Protein AF-A0A4U8UDR5-F1 (afdb_monomer_lite)

Organism: NCBI:txid37372

Radius of gyration: 30.05 Å; chains: 1; bounding box: 54×60×68 Å

Secondary structure (DSSP, 8-state):
---HHHHHHHHHHHHHHHHHHHHHTTSS-HHHHHHHHHHHHHHHHHTT-GGGGHHHHHHHHHHHHHHHHHHHHHHHHHHIIIIIHHHHHHHHHHT--TT--S--TT-S-S----SSPPPP-TT--

pLDDT: mean 82.48, std 10.48, range [52.59, 97.5]

Structure (mmCIF, N/CA/C/O backbone):
data_AF-A0A4U8UDR5-F1
#
_entry.id   AF-A0A4U8UDR5-F1
#
loop_
_atom_site.group_PDB
_atom_site.id
_atom_site.type_symbol
_atom_site.label_atom_id
_atom_site.label_alt_id
_atom_site.label_comp_id
_atom_site.label_asym_id
_atom_site.label_entity_id
_atom_site.label_seq_id
_atom_site.pdbx_PDB_ins_code
_atom_site.Cartn_x
_atom_site.Cartn_y
_atom_site.Cartn_z
_atom_site.occupancy
_atom_site.B_iso_or_equiv
_atom_site.auth_seq_id
_atom_site.auth_comp_id
_atom_site.auth_asym_id
_atom_site.auth_atom_id
_atom_site.pdbx_PDB_model_num
ATOM 1 N N . MET A 1 1 ? 8.041 13.971 -12.167 1.00 52.59 1 MET A N 1
ATOM 2 C CA . MET A 1 1 ? 9.285 13.650 -12.897 1.00 52.59 1 MET A CA 1
ATOM 3 C C . MET A 1 1 ? 9.688 12.244 -12.497 1.00 52.59 1 MET A C 1
ATOM 5 O O . MET A 1 1 ? 10.032 12.042 -11.346 1.00 52.59 1 MET A O 1
ATOM 9 N N . THR A 1 2 ? 9.529 11.261 -13.379 1.00 66.75 2 THR A N 1
ATOM 10 C CA . THR A 1 2 ? 9.955 9.879 -13.116 1.00 66.75 2 THR A CA 1
ATOM 11 C C . THR A 1 2 ? 11.479 9.814 -13.195 1.00 66.75 2 THR A C 1
ATOM 13 O O . THR A 1 2 ? 12.033 10.092 -14.263 1.00 66.75 2 THR A O 1
ATOM 16 N N . SER A 1 3 ? 12.161 9.509 -12.089 1.00 81.31 3 SER A N 1
ATOM 17 C CA . SER A 1 3 ? 13.618 9.367 -12.105 1.00 81.31 3 SER A CA 1
ATOM 18 C C . SER A 1 3 ? 14.001 8.092 -12.854 1.00 81.31 3 SER A C 1
ATOM 20 O O . SER A 1 3 ? 13.330 7.068 -12.745 1.00 81.31 3 SER A O 1
ATOM 22 N N . ILE A 1 4 ? 15.100 8.123 -13.612 1.00 79.44 4 ILE A N 1
ATOM 23 C CA . ILE A 1 4 ? 15.616 6.934 -14.317 1.00 79.44 4 ILE A CA 1
ATOM 24 C C . ILE A 1 4 ? 15.932 5.808 -13.318 1.00 79.44 4 ILE A C 1
ATOM 26 O O . ILE A 1 4 ? 15.760 4.631 -13.640 1.00 79.44 4 ILE A O 1
ATOM 30 N N . SER A 1 5 ? 16.349 6.162 -12.099 1.00 82.38 5 SER A N 1
ATOM 31 C CA . SER A 1 5 ? 16.596 5.205 -11.018 1.00 82.38 5 SER A CA 1
ATOM 32 C C . SER A 1 5 ? 15.326 4.458 -10.601 1.00 82.38 5 SER A C 1
ATOM 34 O O . SER A 1 5 ? 15.384 3.243 -10.434 1.00 82.38 5 SER A O 1
ATOM 36 N N . ASP A 1 6 ? 14.176 5.136 -10.530 1.00 85.81 6 ASP A N 1
ATOM 37 C CA . ASP A 1 6 ? 12.897 4.519 -10.142 1.00 85.81 6 ASP A CA 1
ATOM 38 C C . ASP A 1 6 ? 12.468 3.453 -11.158 1.00 85.81 6 ASP A C 1
ATOM 40 O O . ASP A 1 6 ? 12.031 2.364 -10.790 1.00 85.81 6 ASP A O 1
ATOM 44 N N . LEU A 1 7 ? 12.663 3.732 -12.452 1.00 86.12 7 LEU A N 1
ATOM 45 C CA . LEU A 1 7 ? 12.337 2.789 -13.524 1.00 86.12 7 LEU A CA 1
ATOM 46 C C . LEU A 1 7 ? 13.257 1.565 -13.503 1.00 86.12 7 LEU A C 1
ATOM 48 O O . LEU A 1 7 ? 12.808 0.456 -13.783 1.00 86.12 7 LEU A O 1
ATOM 52 N N . ARG A 1 8 ? 14.535 1.743 -13.152 1.00 85.25 8 ARG A N 1
ATOM 53 C CA . ARG A 1 8 ? 15.478 0.626 -12.997 1.00 85.25 8 ARG A CA 1
ATOM 54 C C . ARG A 1 8 ? 15.131 -0.251 -11.801 1.00 85.25 8 ARG A C 1
ATOM 56 O O . ARG A 1 8 ? 15.176 -1.468 -11.933 1.00 85.25 8 ARG A O 1
ATOM 63 N N . VAL A 1 9 ? 14.756 0.345 -10.668 1.00 87.06 9 VAL A N 1
ATOM 64 C CA . VAL A 1 9 ? 14.290 -0.403 -9.488 1.00 87.06 9 VAL A CA 1
ATOM 65 C C . VAL A 1 9 ? 13.018 -1.176 -9.822 1.00 87.06 9 VAL A C 1
ATOM 67 O O . VAL A 1 9 ? 12.937 -2.368 -9.544 1.00 87.06 9 VAL A O 1
ATOM 70 N N . PHE A 1 10 ? 12.060 -0.535 -10.492 1.00 88.25 10 PHE A N 1
ATOM 71 C CA . PHE A 1 10 ? 10.834 -1.180 -10.954 1.00 88.25 10 PHE A CA 1
ATOM 72 C C . PHE A 1 10 ? 11.115 -2.392 -11.853 1.00 88.25 10 PHE A C 1
ATOM 74 O O . PHE A 1 10 ? 10.610 -3.483 -11.594 1.00 88.25 10 PHE A O 1
ATOM 81 N N . LEU A 1 11 ? 11.957 -2.225 -12.878 1.00 88.19 11 LEU A N 1
ATOM 82 C CA . LEU A 1 11 ? 12.353 -3.318 -13.770 1.00 88.19 11 LEU A CA 1
ATOM 83 C C . LEU A 1 11 ? 13.119 -4.419 -13.026 1.00 88.19 11 LEU A C 1
ATOM 85 O O . LEU A 1 11 ? 12.893 -5.594 -13.296 1.00 88.19 11 LEU A O 1
ATOM 89 N N . GLY A 1 12 ? 13.970 -4.060 -12.061 1.00 88.19 12 GLY A N 1
ATOM 90 C CA . GLY A 1 12 ? 14.689 -5.014 -11.217 1.00 88.19 12 GLY A CA 1
ATOM 91 C C . GLY A 1 12 ? 13.757 -5.864 -10.350 1.00 88.19 12 GLY A C 1
ATOM 92 O O . GLY A 1 12 ? 13.951 -7.073 -10.256 1.00 88.19 12 GLY A O 1
ATOM 93 N N . ILE A 1 13 ? 12.707 -5.264 -9.779 1.00 90.00 13 ILE A N 1
ATOM 94 C CA . ILE A 1 13 ? 11.674 -5.992 -9.025 1.00 90.00 13 ILE A CA 1
ATOM 95 C C . ILE A 1 13 ? 10.951 -6.982 -9.943 1.00 90.00 13 ILE A C 1
ATOM 97 O O . ILE A 1 13 ? 10.814 -8.151 -9.591 1.00 90.00 13 ILE A O 1
ATOM 101 N N . TRP A 1 14 ? 10.536 -6.548 -11.136 1.00 87.94 14 TRP A N 1
ATOM 102 C CA . TRP A 1 14 ? 9.887 -7.427 -12.113 1.00 87.94 14 TRP A CA 1
ATOM 103 C C . TRP A 1 14 ? 10.801 -8.559 -12.591 1.00 87.94 14 TRP A C 1
ATOM 105 O O . TRP A 1 14 ? 10.364 -9.706 -12.647 1.00 87.94 14 TRP A O 1
ATOM 115 N N . ALA A 1 15 ? 12.074 -8.272 -12.868 1.00 89.31 15 ALA A N 1
ATOM 116 C CA . ALA A 1 15 ? 13.066 -9.287 -13.207 1.00 89.31 15 ALA A CA 1
ATOM 117 C C . ALA A 1 15 ? 13.243 -10.301 -12.065 1.00 89.31 15 ALA A C 1
ATOM 119 O O . ALA A 1 15 ? 13.254 -11.504 -12.314 1.00 89.31 15 ALA A O 1
ATOM 120 N N . GLY A 1 16 ? 13.306 -9.838 -10.813 1.00 89.69 16 GLY A N 1
ATOM 121 C CA . GLY A 1 16 ? 13.358 -10.705 -9.636 1.00 89.69 16 GLY A CA 1
ATOM 122 C C . GLY A 1 16 ? 12.125 -11.602 -9.514 1.00 89.69 16 GLY A C 1
ATOM 123 O O . GLY A 1 16 ? 12.267 -12.807 -9.330 1.00 89.69 16 GLY A O 1
ATOM 124 N N . ILE A 1 17 ? 10.922 -11.046 -9.693 1.00 88.62 17 ILE A N 1
ATOM 125 C CA . ILE A 1 17 ? 9.668 -11.813 -9.692 1.00 88.62 17 ILE A CA 1
ATOM 126 C C . ILE A 1 17 ? 9.715 -12.906 -10.766 1.00 88.62 17 ILE A C 1
ATOM 128 O O . ILE A 1 17 ? 9.502 -14.076 -10.452 1.00 88.62 17 ILE A O 1
ATOM 132 N N . PHE A 1 18 ? 10.052 -12.561 -12.013 1.00 87.06 18 PHE A N 1
ATOM 133 C CA . PHE A 1 18 ? 10.145 -13.546 -13.094 1.00 87.06 18 PHE A CA 1
ATOM 134 C C . PHE A 1 18 ? 11.238 -14.593 -12.852 1.00 87.06 18 PHE A C 1
ATOM 136 O O . PHE A 1 18 ? 11.024 -15.761 -13.168 1.00 87.06 18 PHE A O 1
ATOM 143 N N . ALA A 1 19 ? 12.366 -14.227 -12.240 1.00 86.25 19 ALA A N 1
ATOM 144 C CA . ALA A 1 19 ? 13.417 -15.171 -11.867 1.00 86.25 19 ALA A CA 1
ATOM 145 C C . ALA A 1 19 ? 12.948 -16.169 -10.791 1.00 86.25 19 ALA A C 1
ATOM 147 O O . ALA A 1 19 ? 13.199 -17.367 -10.916 1.00 86.25 19 ALA A O 1
ATOM 148 N N . VAL A 1 20 ? 12.215 -15.704 -9.773 1.00 85.69 20 VAL A N 1
ATOM 149 C CA . VAL A 1 20 ? 11.613 -16.571 -8.742 1.00 85.69 20 VAL A CA 1
ATOM 150 C C . VAL A 1 20 ? 10.572 -17.506 -9.358 1.00 85.69 20 VAL A C 1
ATOM 152 O O . VAL A 1 20 ? 10.565 -18.699 -9.057 1.00 85.69 20 VAL A O 1
ATOM 155 N N . PHE A 1 21 ? 9.728 -17.003 -10.263 1.00 82.31 21 PHE A N 1
ATOM 156 C CA . PHE A 1 21 ? 8.774 -17.833 -11.004 1.00 82.31 21 PHE A CA 1
ATOM 157 C C . PHE A 1 21 ? 9.460 -18.859 -11.902 1.00 82.31 21 PHE A C 1
ATOM 159 O O . PHE A 1 21 ? 8.962 -19.970 -12.029 1.00 82.31 21 PHE A O 1
ATOM 166 N N . LEU A 1 22 ? 10.602 -18.526 -12.496 1.00 79.81 22 LEU A N 1
ATOM 167 C CA . LEU A 1 22 ? 11.382 -19.450 -13.315 1.00 79.81 22 LEU A CA 1
ATOM 168 C C . LEU A 1 22 ? 12.039 -20.547 -12.466 1.00 79.81 22 LEU A C 1
ATOM 170 O O . LEU A 1 22 ? 12.069 -21.703 -12.878 1.00 79.81 22 LEU A O 1
ATOM 174 N N . PHE A 1 23 ? 12.505 -20.199 -11.265 1.00 77.81 23 PHE A N 1
ATOM 175 C CA . PHE A 1 23 ? 13.050 -21.152 -10.299 1.00 77.81 23 PHE A CA 1
ATOM 176 C C . PHE A 1 23 ? 11.967 -22.082 -9.729 1.00 77.81 23 PHE A C 1
ATOM 178 O O . PHE A 1 23 ? 12.152 -23.294 -9.680 1.00 77.81 23 PHE A O 1
ATOM 185 N N . SER A 1 24 ? 10.805 -21.534 -9.363 1.00 72.00 24 SER A N 1
ATOM 186 C CA . SER A 1 24 ? 9.642 -22.298 -8.882 1.00 72.00 24 SER A CA 1
ATOM 187 C C . SER A 1 24 ? 8.981 -23.125 -9.997 1.00 72.00 24 SER A C 1
ATOM 189 O O . SER A 1 24 ? 8.577 -24.267 -9.791 1.00 72.00 24 SER A O 1
ATOM 191 N N . GLY A 1 25 ? 8.948 -22.592 -11.220 1.00 63.62 25 GLY A N 1
ATOM 192 C CA . GLY A 1 25 ? 8.415 -23.238 -12.423 1.00 63.62 25 GLY A CA 1
ATOM 193 C C . GLY A 1 25 ? 9.221 -24.444 -12.907 1.00 63.62 25 GLY A C 1
ATOM 194 O O . GLY A 1 25 ? 8.773 -25.145 -13.808 1.00 63.62 25 GLY A O 1
ATOM 195 N N . ILE A 1 26 ? 10.369 -24.745 -12.290 1.00 59.19 26 ILE A N 1
ATOM 196 C CA . ILE A 1 26 ? 11.053 -26.030 -12.472 1.00 59.19 26 ILE A CA 1
ATOM 197 C C . ILE A 1 26 ? 10.210 -27.207 -11.920 1.00 59.19 26 ILE A C 1
ATOM 199 O O . ILE A 1 26 ? 10.457 -28.350 -12.292 1.00 59.19 26 ILE A O 1
ATOM 203 N N . LEU A 1 27 ? 9.208 -26.934 -11.064 1.00 59.66 27 LEU A N 1
ATOM 204 C CA . LEU A 1 27 ? 8.352 -27.931 -10.401 1.00 59.66 27 LEU A CA 1
ATOM 205 C C . LEU A 1 27 ? 6.937 -28.076 -11.007 1.00 59.66 27 LEU A C 1
ATOM 207 O O . LEU A 1 27 ? 6.269 -29.067 -10.721 1.00 59.66 27 LEU A O 1
ATOM 211 N N . LEU A 1 28 ? 6.453 -27.130 -11.827 1.00 56.69 28 LEU A N 1
ATOM 212 C CA . LEU A 1 28 ? 5.073 -27.112 -12.354 1.00 56.69 28 LEU A CA 1
ATOM 213 C C . LEU A 1 28 ? 5.031 -26.704 -13.843 1.00 56.69 28 LEU A C 1
ATOM 215 O O . LEU A 1 28 ? 5.309 -25.555 -14.163 1.00 56.69 28 LEU A O 1
ATOM 219 N N . HIS A 1 29 ? 4.642 -27.656 -14.707 1.00 65.88 29 HIS A N 1
ATOM 220 C CA . HIS A 1 29 ? 4.221 -27.585 -16.129 1.00 65.88 29 HIS A CA 1
ATOM 221 C C . HIS A 1 29 ? 4.893 -26.557 -17.083 1.00 65.88 29 HIS A C 1
ATOM 223 O O . HIS A 1 29 ? 4.830 -25.343 -16.891 1.00 65.88 29 HIS A O 1
ATOM 229 N N . ASP A 1 30 ? 5.391 -27.048 -18.230 1.00 70.19 30 ASP A N 1
ATOM 230 C CA . ASP A 1 30 ? 6.214 -26.323 -19.227 1.00 70.19 30 ASP A CA 1
ATOM 231 C C . ASP A 1 30 ? 5.688 -24.959 -19.714 1.00 70.19 30 ASP A C 1
ATOM 233 O O . ASP A 1 30 ? 6.477 -24.079 -20.066 1.00 70.19 30 ASP A O 1
ATOM 237 N N . ILE A 1 31 ? 4.370 -24.742 -19.729 1.00 74.75 31 ILE A N 1
ATOM 238 C CA . ILE A 1 31 ? 3.784 -23.528 -20.311 1.00 74.75 31 ILE A CA 1
ATOM 239 C C . ILE A 1 31 ? 4.176 -22.268 -19.522 1.00 74.75 31 ILE A C 1
ATOM 241 O O . ILE A 1 31 ? 4.523 -21.250 -20.118 1.00 74.75 31 ILE A O 1
ATOM 245 N N . TYR A 1 32 ? 4.194 -22.333 -18.187 1.00 75.25 32 TYR A N 1
ATOM 246 C CA . TYR A 1 32 ? 4.488 -21.180 -17.326 1.00 75.25 32 TYR A CA 1
ATOM 247 C C . TYR A 1 32 ? 5.961 -20.776 -17.392 1.00 75.25 32 TYR A C 1
ATOM 249 O O . TYR A 1 32 ? 6.304 -19.600 -17.263 1.00 75.25 32 TYR A O 1
ATOM 257 N N . ARG A 1 33 ? 6.831 -21.750 -17.664 1.00 77.19 33 ARG A N 1
ATOM 258 C CA . ARG A 1 33 ? 8.270 -21.550 -17.793 1.00 77.19 33 ARG A CA 1
ATOM 259 C C . ARG A 1 33 ? 8.620 -20.710 -19.020 1.00 77.19 33 ARG A C 1
ATOM 261 O O . ARG A 1 33 ? 9.461 -19.822 -18.918 1.00 77.19 33 ARG A O 1
ATOM 268 N N . ILE A 1 34 ? 7.943 -20.930 -20.151 1.00 80.62 34 ILE A N 1
ATOM 269 C CA . ILE A 1 34 ? 8.160 -20.152 -21.384 1.00 80.62 34 ILE A CA 1
ATOM 270 C C . ILE A 1 34 ? 7.803 -18.678 -21.152 1.00 80.62 34 ILE A C 1
ATOM 272 O O . ILE A 1 34 ? 8.596 -17.791 -21.470 1.00 80.62 34 ILE A O 1
ATOM 276 N N . TRP A 1 35 ? 6.655 -18.410 -20.525 1.00 82.75 35 TRP A N 1
ATOM 277 C CA . TRP A 1 35 ? 6.243 -17.047 -20.178 1.00 82.75 35 TRP A CA 1
ATOM 278 C C . TRP A 1 35 ? 7.206 -16.370 -19.198 1.00 82.75 35 TRP A C 1
ATOM 280 O O . TRP A 1 35 ? 7.517 -15.192 -19.371 1.00 82.75 35 TRP A O 1
ATOM 290 N N . ALA A 1 36 ? 7.726 -17.106 -18.211 1.00 82.62 36 ALA A N 1
ATOM 291 C CA . ALA A 1 36 ? 8.712 -16.582 -17.268 1.00 82.62 36 ALA A CA 1
ATOM 292 C C . ALA A 1 36 ? 10.048 -16.231 -17.948 1.00 82.62 36 ALA A C 1
ATOM 294 O O . ALA A 1 36 ? 10.617 -15.179 -17.661 1.00 82.62 36 ALA A O 1
ATOM 295 N N . ILE A 1 37 ? 10.527 -17.061 -18.885 1.00 83.81 37 ILE A N 1
ATOM 296 C CA . ILE A 1 37 ? 11.751 -16.794 -19.663 1.00 83.81 37 ILE A CA 1
ATOM 297 C C . ILE A 1 37 ? 11.581 -15.537 -20.519 1.00 83.81 37 ILE A C 1
ATOM 299 O O . ILE A 1 37 ? 12.445 -14.660 -20.506 1.00 83.81 37 ILE A O 1
ATOM 303 N N . ILE A 1 38 ? 10.460 -15.430 -21.240 1.00 87.00 38 ILE A N 1
ATOM 304 C CA . ILE A 1 38 ? 10.162 -14.265 -22.082 1.00 87.00 38 ILE A CA 1
ATOM 305 C C . ILE A 1 38 ? 10.063 -13.005 -21.215 1.00 87.00 38 ILE A C 1
ATOM 307 O O . ILE A 1 38 ? 10.692 -11.997 -21.529 1.00 87.00 38 ILE A O 1
ATOM 311 N N . GLY A 1 39 ? 9.332 -13.067 -20.099 1.00 84.62 39 GLY A N 1
ATOM 312 C CA . GLY A 1 39 ? 9.180 -11.948 -19.167 1.00 84.62 39 GLY A CA 1
ATOM 313 C C . GLY A 1 39 ? 10.512 -11.478 -18.580 1.00 84.62 39 GLY A C 1
ATOM 314 O O . GLY A 1 39 ? 10.788 -10.278 -18.565 1.00 84.62 39 GLY A O 1
ATOM 315 N N . LEU A 1 40 ? 11.374 -12.413 -18.171 1.00 86.88 40 LEU A N 1
ATOM 316 C CA . LEU A 1 40 ? 12.713 -12.107 -17.670 1.00 86.88 40 LEU A CA 1
ATOM 317 C C . LEU A 1 40 ? 13.598 -11.479 -18.756 1.00 86.88 40 LEU A C 1
ATOM 319 O O . LEU A 1 40 ? 14.242 -10.462 -18.507 1.00 86.88 40 LEU A O 1
ATOM 323 N N . GLY A 1 41 ? 13.601 -12.044 -19.967 1.00 86.69 41 GLY A N 1
ATOM 324 C CA . GLY A 1 41 ? 14.370 -11.518 -21.096 1.00 86.69 41 GLY A CA 1
ATOM 325 C C . GLY A 1 41 ? 13.955 -10.095 -21.469 1.00 86.69 41 GLY A C 1
ATOM 326 O O . GLY A 1 41 ? 14.807 -9.225 -21.642 1.00 86.69 41 GLY A O 1
ATOM 327 N N . VAL A 1 42 ? 12.647 -9.827 -21.508 1.00 87.25 42 VAL A N 1
ATOM 328 C CA . VAL A 1 42 ? 12.103 -8.485 -21.757 1.00 87.25 42 VAL A CA 1
ATOM 329 C C . VAL A 1 42 ? 12.483 -7.519 -20.634 1.00 87.25 42 VAL A C 1
ATOM 331 O O . VAL A 1 42 ? 12.914 -6.403 -20.922 1.00 87.25 42 VAL A O 1
ATOM 334 N N . ALA A 1 43 ? 12.373 -7.930 -19.367 1.00 84.94 43 ALA A N 1
ATOM 335 C CA . ALA A 1 43 ? 12.723 -7.083 -18.226 1.00 84.94 43 ALA A CA 1
ATOM 336 C C . ALA A 1 43 ? 14.211 -6.687 -18.227 1.00 84.94 43 ALA A C 1
ATOM 338 O O . ALA A 1 43 ? 14.533 -5.517 -18.015 1.00 84.94 43 ALA A O 1
ATOM 339 N N . LEU A 1 44 ? 15.106 -7.635 -18.532 1.00 85.50 44 LEU A N 1
ATOM 340 C CA . LEU A 1 44 ? 16.547 -7.388 -18.646 1.00 85.50 44 LEU A CA 1
ATOM 341 C C . LEU A 1 44 ? 16.890 -6.523 -19.869 1.00 85.50 44 LEU A C 1
ATOM 343 O O . LEU A 1 44 ? 17.695 -5.599 -19.763 1.00 85.50 44 LEU A O 1
ATOM 347 N N . ALA A 1 45 ? 16.247 -6.754 -21.018 1.00 86.50 45 ALA A N 1
ATOM 348 C CA . ALA A 1 45 ? 16.456 -5.943 -22.220 1.00 86.50 45 ALA A CA 1
ATOM 349 C C . ALA A 1 45 ? 16.023 -4.478 -22.013 1.00 86.50 45 ALA A C 1
ATOM 351 O O . ALA A 1 45 ? 16.735 -3.545 -22.394 1.00 86.50 45 ALA A O 1
ATOM 352 N N . LEU A 1 46 ? 14.888 -4.256 -21.341 1.00 85.25 46 LEU A N 1
ATOM 353 C CA . LEU A 1 46 ? 14.391 -2.914 -21.014 1.00 85.25 46 LEU A CA 1
ATOM 354 C C . LEU A 1 46 ? 15.261 -2.177 -19.989 1.00 85.25 46 LEU A C 1
ATOM 356 O O . LEU A 1 46 ? 15.148 -0.959 -19.861 1.00 85.25 46 LEU A O 1
ATOM 360 N N . GLN A 1 47 ? 16.164 -2.868 -19.292 1.00 83.19 47 GLN A N 1
ATOM 361 C CA . GLN A 1 47 ? 17.090 -2.249 -18.345 1.00 83.19 47 GLN A CA 1
ATOM 362 C C . GLN A 1 47 ? 18.112 -1.330 -19.043 1.00 83.19 47 GLN A C 1
ATOM 364 O O . GLN A 1 47 ? 18.569 -0.351 -18.443 1.00 83.19 47 GLN A O 1
ATOM 369 N N . VAL A 1 48 ? 18.409 -1.591 -20.325 1.00 82.38 48 VAL A N 1
ATOM 370 C CA . VAL A 1 48 ? 19.260 -0.745 -21.184 1.00 82.38 48 VAL A CA 1
ATOM 371 C C . VAL A 1 48 ? 18.525 0.535 -21.603 1.00 82.38 48 VAL A C 1
ATOM 373 O O . VAL A 1 48 ? 19.109 1.620 -21.589 1.00 82.38 48 VAL A O 1
ATOM 376 N N . TYR A 1 49 ? 17.223 0.436 -21.890 1.00 82.75 49 TYR A N 1
ATOM 377 C CA . TYR A 1 49 ? 16.369 1.557 -22.299 1.00 82.75 49 TYR A CA 1
ATOM 378 C C . TYR A 1 49 ? 15.136 1.698 -21.391 1.00 82.75 49 TYR A C 1
ATOM 380 O O . TYR A 1 49 ? 14.005 1.461 -21.825 1.00 82.75 49 TYR A O 1
ATOM 388 N N . PRO A 1 50 ? 15.315 2.167 -20.140 1.00 78.31 50 PRO A N 1
ATOM 389 C CA . PRO A 1 50 ? 14.235 2.207 -19.157 1.00 78.31 50 PRO A CA 1
ATOM 390 C C . PRO A 1 50 ? 13.098 3.144 -19.571 1.00 78.31 50 PRO A C 1
ATOM 392 O O . PRO A 1 50 ? 11.957 2.924 -19.201 1.00 78.31 50 PRO A O 1
ATOM 395 N N . LYS A 1 51 ? 13.357 4.164 -20.400 1.00 81.81 51 LYS A N 1
ATOM 396 C CA . LYS A 1 51 ? 12.330 5.133 -20.822 1.00 81.81 51 LYS A CA 1
ATOM 397 C C . LYS A 1 51 ? 11.121 4.487 -21.517 1.00 81.81 51 LYS A C 1
ATOM 399 O O . LYS A 1 51 ? 10.029 5.047 -21.443 1.00 81.81 51 LYS A O 1
ATOM 404 N N . VAL A 1 52 ? 11.281 3.316 -22.136 1.00 83.38 52 VAL A N 1
ATOM 405 C CA . VAL A 1 52 ? 10.182 2.591 -22.797 1.00 83.38 52 VAL A CA 1
ATOM 406 C C . VAL A 1 52 ? 9.158 2.056 -21.785 1.00 83.38 52 VAL A C 1
ATOM 408 O O . VAL A 1 52 ? 7.976 1.976 -22.103 1.00 83.38 52 VAL A O 1
ATOM 411 N N . SER A 1 53 ? 9.565 1.763 -20.542 1.00 81.19 53 SER A N 1
ATOM 412 C CA . SER A 1 53 ? 8.666 1.254 -19.492 1.00 81.19 53 SER A CA 1
ATOM 413 C C . SER A 1 53 ? 7.935 2.346 -18.707 1.00 81.19 53 SER A C 1
ATOM 415 O O . SER A 1 53 ? 7.087 2.039 -17.870 1.00 81.19 53 SER A O 1
ATOM 417 N N . THR A 1 54 ? 8.197 3.623 -18.997 1.00 85.00 54 THR A N 1
ATOM 418 C CA . THR A 1 54 ? 7.550 4.769 -18.337 1.00 85.00 54 THR A CA 1
ATOM 419 C C . THR A 1 54 ? 6.012 4.713 -18.329 1.00 85.00 54 THR A C 1
ATOM 421 O O . THR A 1 54 ? 5.437 4.880 -17.251 1.00 85.00 54 THR A O 1
ATOM 424 N N . PRO A 1 55 ? 5.304 4.479 -19.458 1.00 84.94 55 PRO A N 1
ATOM 425 C CA . PRO A 1 55 ? 3.838 4.447 -19.446 1.00 84.94 55 PRO A CA 1
ATOM 426 C C . PRO A 1 55 ? 3.289 3.302 -18.586 1.00 84.94 55 PRO A C 1
ATOM 428 O O . PRO A 1 55 ? 2.308 3.493 -17.868 1.00 84.94 55 PRO A O 1
ATOM 431 N N . LEU A 1 56 ? 3.957 2.144 -18.598 1.00 88.88 56 LEU A N 1
ATOM 432 C CA . LEU A 1 56 ? 3.590 0.991 -17.778 1.00 88.88 56 LEU A CA 1
ATOM 433 C C . LEU A 1 56 ? 3.792 1.281 -16.284 1.00 88.88 56 LEU A C 1
ATOM 435 O O . LEU A 1 56 ? 2.897 1.018 -15.484 1.00 88.88 56 LEU A O 1
ATOM 439 N N . TYR A 1 57 ? 4.929 1.883 -15.921 1.00 88.69 57 TYR A N 1
ATOM 440 C CA . TYR A 1 57 ? 5.221 2.306 -14.551 1.00 88.69 57 TYR A CA 1
ATOM 441 C C . TYR A 1 57 ? 4.147 3.262 -14.020 1.00 88.69 57 TYR A C 1
ATOM 443 O O . TYR A 1 57 ? 3.587 3.038 -12.950 1.00 88.69 57 TYR A O 1
ATOM 451 N N . ILE A 1 58 ? 3.799 4.297 -14.791 1.00 88.69 58 ILE A N 1
ATOM 452 C CA . ILE A 1 58 ? 2.782 5.278 -14.388 1.00 88.69 58 ILE A CA 1
ATOM 453 C C . ILE A 1 58 ? 1.411 4.613 -14.229 1.00 88.69 58 ILE A C 1
ATOM 455 O O . ILE A 1 58 ? 0.720 4.874 -13.242 1.00 88.69 58 ILE A O 1
ATOM 459 N N . ALA A 1 59 ? 1.017 3.749 -15.171 1.00 91.69 59 ALA A N 1
ATOM 460 C CA . ALA A 1 59 ? -0.250 3.031 -15.098 1.00 91.69 59 ALA A CA 1
ATOM 461 C C . ALA A 1 59 ? -0.325 2.160 -13.835 1.00 91.69 59 ALA A C 1
ATOM 463 O O . ALA A 1 59 ? -1.301 2.243 -13.089 1.00 91.69 59 ALA A O 1
ATOM 464 N N . GLN A 1 60 ? 0.727 1.391 -13.545 1.00 90.31 60 GLN A N 1
ATOM 465 C CA . GLN A 1 60 ? 0.779 0.538 -12.361 1.00 90.31 60 GLN A CA 1
ATOM 466 C C . GLN A 1 60 ? 0.783 1.346 -11.059 1.00 90.31 60 GLN A C 1
ATOM 468 O O . GLN A 1 60 ? 0.057 1.000 -10.131 1.00 90.31 60 GLN A O 1
ATOM 473 N N . VAL A 1 61 ? 1.541 2.444 -10.984 1.00 91.06 61 VAL A N 1
ATOM 474 C CA . VAL A 1 61 ? 1.552 3.328 -9.805 1.00 91.06 61 VAL A CA 1
ATOM 475 C C . VAL A 1 61 ? 0.174 3.948 -9.572 1.00 91.06 61 VAL A C 1
ATOM 477 O O . VAL A 1 61 ? -0.296 3.997 -8.436 1.00 91.06 61 VAL A O 1
ATOM 480 N N . LYS A 1 62 ? -0.513 4.378 -10.636 1.00 92.88 62 LYS A N 1
ATOM 481 C CA . LYS A 1 62 ? -1.870 4.931 -10.544 1.00 92.88 62 LYS A CA 1
ATOM 482 C C . LYS A 1 62 ? -2.890 3.881 -10.102 1.00 92.88 62 LYS A C 1
ATOM 484 O O . LYS A 1 62 ? -3.760 4.180 -9.293 1.00 92.88 62 LYS A O 1
ATOM 489 N N . LEU A 1 63 ? -2.784 2.648 -10.594 1.00 94.00 63 LEU A N 1
ATOM 490 C CA . LEU A 1 63 ? -3.620 1.546 -10.112 1.00 94.00 63 LEU A CA 1
ATOM 491 C C . LEU A 1 63 ? -3.339 1.250 -8.636 1.00 94.00 63 LEU A C 1
ATOM 493 O O . LEU A 1 63 ? -4.269 1.149 -7.841 1.00 94.00 63 LEU A O 1
ATOM 497 N N . GLY A 1 64 ? -2.062 1.194 -8.256 1.00 92.94 64 GLY A N 1
ATOM 498 C CA . GLY A 1 64 ? -1.636 0.998 -6.875 1.00 92.94 64 GLY A CA 1
ATOM 499 C C . GLY A 1 64 ? -2.166 2.077 -5.933 1.00 92.94 64 GLY A C 1
ATOM 500 O O . GLY A 1 64 ? -2.587 1.757 -4.825 1.00 92.94 64 GLY A O 1
ATOM 501 N N . SER A 1 65 ? -2.228 3.339 -6.367 1.00 93.44 65 SER A N 1
ATOM 502 C CA . SER A 1 65 ? -2.772 4.419 -5.539 1.00 93.44 65 SER A CA 1
ATOM 503 C C . SER A 1 65 ? -4.287 4.318 -5.351 1.00 93.44 65 SER A C 1
ATOM 505 O O . SER A 1 65 ? -4.771 4.545 -4.244 1.00 93.44 65 SER A O 1
ATOM 507 N N . VAL A 1 66 ? -5.039 3.915 -6.380 1.00 95.31 66 VAL A N 1
ATOM 508 C CA . VAL A 1 66 ? -6.490 3.671 -6.276 1.00 95.31 66 VAL A CA 1
ATOM 509 C C . VAL A 1 66 ? -6.777 2.475 -5.369 1.00 95.31 66 VAL A C 1
ATOM 511 O O . VAL A 1 66 ? -7.649 2.542 -4.502 1.00 95.31 66 VAL A O 1
ATOM 514 N N . ILE A 1 67 ? -6.009 1.396 -5.519 1.00 94.88 67 ILE A N 1
ATOM 515 C CA . ILE A 1 67 ? -6.115 0.209 -4.668 1.00 94.88 67 ILE A CA 1
ATOM 516 C C . ILE A 1 67 ? -5.759 0.565 -3.222 1.00 94.88 67 ILE A C 1
ATOM 518 O O . ILE A 1 67 ? -6.528 0.262 -2.315 1.00 94.88 67 ILE A O 1
ATOM 522 N N . GLY A 1 68 ? -4.649 1.270 -2.998 1.00 93.44 68 GLY A N 1
ATOM 523 C CA . GLY A 1 68 ? -4.244 1.738 -1.673 1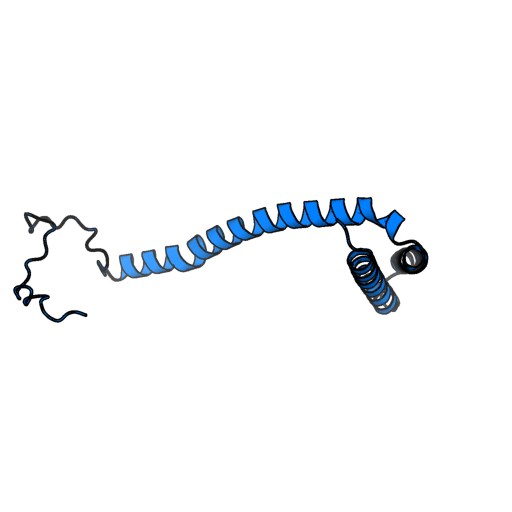.00 93.44 68 GLY A CA 1
ATOM 524 C C . GLY A 1 68 ? -5.280 2.671 -1.045 1.00 93.44 68 GLY A C 1
ATOM 525 O O . GLY A 1 68 ? -5.547 2.585 0.154 1.00 93.44 68 GLY A O 1
ATOM 526 N N . TRP A 1 69 ? -5.932 3.508 -1.860 1.00 95.69 69 TRP A N 1
ATOM 527 C CA . TRP A 1 69 ? -7.057 4.319 -1.418 1.00 95.69 69 TRP A CA 1
ATOM 528 C C . TRP A 1 69 ? -8.220 3.436 -0.954 1.00 95.69 69 TRP A C 1
ATOM 530 O O . TRP A 1 69 ? -8.721 3.650 0.142 1.00 95.69 69 TRP A O 1
ATOM 540 N N . CYS A 1 70 ? -8.611 2.416 -1.714 1.00 96.06 70 CYS A N 1
ATOM 541 C CA . CYS A 1 70 ? -9.679 1.496 -1.322 1.00 96.06 70 CYS A CA 1
ATOM 542 C C . CYS A 1 70 ? -9.334 0.721 -0.036 1.00 96.06 70 CYS A C 1
ATOM 544 O O . CYS A 1 70 ? -10.116 0.711 0.916 1.00 96.06 70 CYS A O 1
ATOM 546 N N . ILE A 1 71 ? -8.127 0.148 0.026 1.00 96.19 71 ILE A N 1
ATOM 547 C CA . ILE A 1 71 ? -7.654 -0.658 1.156 1.00 96.19 71 ILE A CA 1
ATOM 548 C C . ILE A 1 71 ? -7.650 0.156 2.446 1.00 96.19 71 ILE A C 1
ATOM 550 O O . ILE A 1 71 ? -8.098 -0.349 3.465 1.00 96.19 71 ILE A O 1
ATOM 554 N N . SER A 1 72 ? -7.207 1.416 2.439 1.00 95.62 72 SER A N 1
ATOM 555 C CA . SER A 1 72 ? -7.177 2.194 3.683 1.00 95.62 72 SER A CA 1
ATOM 556 C C . SER A 1 72 ? -8.571 2.427 4.277 1.00 95.62 72 SER A C 1
ATOM 558 O O . SER A 1 72 ? -8.728 2.382 5.498 1.00 95.62 72 SER A O 1
ATOM 560 N N . ARG A 1 73 ? -9.604 2.604 3.439 1.00 95.44 73 ARG A N 1
ATOM 561 C CA . ARG A 1 73 ? -11.000 2.730 3.896 1.00 95.44 73 ARG A CA 1
ATOM 562 C C . ARG A 1 73 ? -11.534 1.383 4.354 1.00 95.44 73 ARG A C 1
ATOM 564 O O . ARG A 1 73 ? -12.132 1.307 5.422 1.00 95.44 73 ARG A O 1
ATOM 571 N N . ALA A 1 74 ? -11.285 0.332 3.575 1.00 96.62 74 ALA A N 1
ATOM 572 C CA . ALA A 1 74 ? -11.691 -1.023 3.923 1.00 96.62 74 ALA A CA 1
ATOM 573 C C . ALA A 1 74 ? -11.101 -1.444 5.276 1.00 96.62 74 ALA A C 1
ATOM 575 O O . ALA A 1 74 ? -11.840 -1.874 6.154 1.00 96.62 74 ALA A O 1
ATOM 576 N N . THR A 1 75 ? -9.803 -1.228 5.491 1.00 97.06 75 THR A N 1
ATOM 577 C CA . THR A 1 75 ? -9.126 -1.522 6.758 1.00 97.06 75 THR A CA 1
ATOM 578 C C . THR A 1 75 ? -9.739 -0.747 7.918 1.00 97.06 75 THR A C 1
ATOM 580 O O . THR A 1 75 ? -9.965 -1.335 8.971 1.00 97.06 75 THR A O 1
ATOM 583 N N . LEU A 1 76 ? -10.065 0.540 7.744 1.00 96.69 76 LEU A N 1
ATOM 584 C CA . LEU A 1 76 ? -10.720 1.325 8.794 1.00 96.69 76 LEU A CA 1
ATOM 585 C C . LEU A 1 76 ? -12.107 0.767 9.146 1.00 96.69 76 LEU A C 1
ATOM 587 O O . LEU A 1 76 ? -12.425 0.630 10.325 1.00 96.69 76 LEU A O 1
ATOM 591 N N . VAL A 1 77 ? -12.914 0.412 8.141 1.00 97.12 77 VAL A N 1
ATOM 592 C CA . VAL A 1 77 ? -14.242 -0.191 8.343 1.00 97.12 77 VAL A CA 1
ATOM 593 C C . VAL A 1 77 ? -14.124 -1.540 9.045 1.00 97.12 77 VAL A C 1
ATOM 595 O O . VAL A 1 77 ? -14.840 -1.787 10.010 1.00 97.12 77 VAL A O 1
ATOM 598 N N . VAL A 1 78 ? -13.202 -2.393 8.599 1.00 97.44 78 VAL A N 1
ATOM 599 C CA . VAL A 1 78 ? -12.954 -3.712 9.195 1.00 97.44 78 VAL A CA 1
ATOM 600 C C . VAL A 1 78 ? -12.497 -3.569 10.643 1.00 97.44 78 VAL A C 1
ATOM 602 O O . VAL A 1 78 ? -13.038 -4.232 11.520 1.00 97.44 78 VAL A O 1
ATOM 605 N N . LEU A 1 79 ? -11.552 -2.671 10.920 1.00 97.50 79 LEU A N 1
ATOM 606 C CA . LEU A 1 79 ? -11.063 -2.399 12.269 1.00 97.50 79 LEU A CA 1
ATOM 607 C C . LEU A 1 79 ? -12.182 -1.856 13.169 1.00 97.50 79 LEU A C 1
ATOM 609 O O . LEU A 1 79 ? -12.343 -2.310 14.300 1.00 97.50 79 LEU A O 1
ATOM 613 N N . PHE A 1 80 ? -13.008 -0.939 12.664 1.00 96.06 80 PHE A N 1
ATOM 614 C CA . PHE A 1 80 ? -14.175 -0.448 13.392 1.00 96.06 80 PHE A CA 1
ATOM 615 C C . PHE A 1 80 ? -15.173 -1.568 13.704 1.00 96.06 80 PHE A C 1
ATOM 617 O O . PHE A 1 80 ? -15.555 -1.754 14.859 1.00 96.06 80 PHE A O 1
ATOM 624 N N . ALA A 1 81 ? -15.550 -2.353 12.698 1.00 95.94 81 ALA A N 1
ATOM 625 C CA . ALA A 1 81 ? -16.550 -3.404 12.828 1.00 95.94 81 ALA A CA 1
ATOM 626 C C . ALA A 1 81 ? -16.078 -4.598 13.673 1.00 95.94 81 ALA A C 1
ATOM 628 O O . ALA A 1 81 ? -16.877 -5.167 14.409 1.00 95.94 81 ALA A O 1
ATOM 629 N N . LEU A 1 82 ? -14.802 -4.985 13.592 1.00 97.00 82 LEU A N 1
ATOM 630 C CA . LEU A 1 82 ? -14.277 -6.157 14.303 1.00 97.00 82 LEU A CA 1
ATOM 631 C C . LEU A 1 82 ? -13.689 -5.841 15.674 1.00 97.00 82 LEU A C 1
ATOM 633 O O . LEU A 1 82 ? -13.614 -6.739 16.505 1.00 97.00 82 LEU A O 1
ATOM 637 N N . VAL A 1 83 ? -13.255 -4.606 15.925 1.00 95.69 83 VAL A N 1
ATOM 638 C CA . VAL A 1 83 ? -12.637 -4.239 17.207 1.00 95.69 83 VAL A CA 1
ATOM 639 C C . VAL A 1 83 ? -13.570 -3.342 18.004 1.00 95.69 83 VAL A C 1
ATOM 641 O O . VAL A 1 83 ? -13.994 -3.702 19.100 1.00 95.69 83 VAL A O 1
ATOM 644 N N . PHE A 1 84 ? -13.938 -2.184 17.456 1.00 94.50 84 PHE A N 1
ATOM 645 C CA . PHE A 1 84 ? -14.678 -1.173 18.211 1.00 94.50 84 PHE A CA 1
ATOM 646 C C . PHE A 1 84 ? -16.140 -1.557 18.464 1.00 94.50 84 PHE A C 1
ATOM 648 O O . PHE A 1 84 ? -16.636 -1.364 19.574 1.00 94.50 84 PHE A O 1
ATOM 655 N N . VAL A 1 85 ? -16.829 -2.133 17.476 1.00 94.69 85 VAL A N 1
ATOM 656 C CA . VAL A 1 85 ? -18.227 -2.570 17.626 1.00 94.69 85 VAL A CA 1
ATOM 657 C C . VAL A 1 85 ? -18.389 -3.664 18.691 1.00 94.69 85 VAL A C 1
ATOM 659 O O . VAL A 1 85 ? -19.202 -3.461 19.598 1.00 94.69 85 VAL A O 1
ATOM 662 N N . PRO A 1 86 ? -17.646 -4.790 18.672 1.00 92.50 86 PRO A N 1
ATOM 663 C CA . PRO A 1 86 ? -17.790 -5.797 19.718 1.00 92.50 86 PRO A CA 1
ATOM 664 C C . PRO A 1 86 ? -17.317 -5.284 21.075 1.00 92.50 86 PRO A C 1
ATOM 666 O O . PRO A 1 86 ? -17.937 -5.617 22.078 1.00 92.50 86 PRO A O 1
ATOM 669 N N . LEU A 1 87 ? -16.303 -4.414 21.133 1.00 92.25 87 LEU A N 1
ATOM 670 C CA . LEU A 1 87 ? -15.898 -3.782 22.390 1.00 92.25 87 LEU A CA 1
ATOM 671 C C . LEU A 1 87 ? -17.039 -2.946 22.998 1.00 92.25 87 LEU A C 1
ATOM 673 O O . LEU A 1 87 ? -17.338 -3.063 24.187 1.00 92.25 87 LEU A O 1
ATOM 677 N N . GLY A 1 88 ? -17.731 -2.156 22.173 1.00 88.19 88 GLY A N 1
ATOM 678 C CA . GLY A 1 88 ? -18.921 -1.413 22.587 1.00 88.19 88 GLY A CA 1
ATOM 679 C C . GLY A 1 88 ? -20.074 -2.327 23.011 1.00 88.19 88 GLY A C 1
ATOM 680 O O . GLY A 1 88 ? -20.756 -2.044 23.998 1.00 88.19 8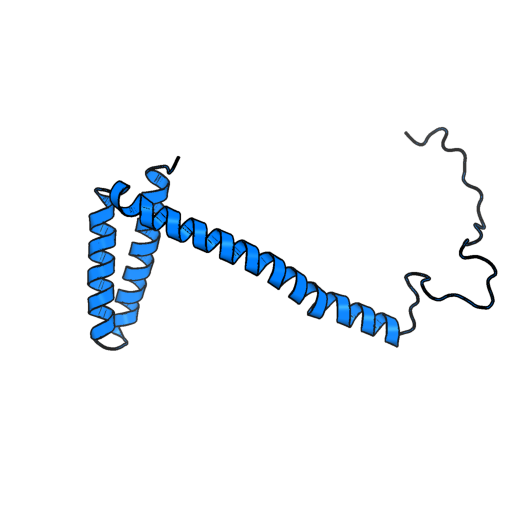8 GLY A O 1
ATOM 681 N N . LEU A 1 89 ? -20.268 -3.454 22.317 1.00 89.19 89 LEU A N 1
ATOM 682 C CA . LEU A 1 89 ? -21.272 -4.454 22.683 1.00 89.19 89 LEU A CA 1
ATOM 683 C C . LEU A 1 89 ? -20.951 -5.106 24.035 1.00 89.19 89 LEU A C 1
ATOM 685 O O . LEU A 1 89 ? -21.839 -5.229 24.875 1.00 89.19 89 LEU A O 1
ATOM 689 N N . VAL A 1 90 ? -19.685 -5.447 24.284 1.00 90.38 90 VAL A N 1
ATOM 690 C CA . VAL A 1 90 ? -19.210 -5.971 25.572 1.00 90.38 90 VAL A CA 1
ATOM 691 C C . VAL A 1 90 ? -19.480 -4.963 26.690 1.00 90.38 90 VAL A C 1
ATOM 693 O O . VAL A 1 90 ? -20.059 -5.328 27.711 1.00 90.38 90 VAL A O 1
ATOM 696 N N . PHE A 1 91 ? -19.163 -3.679 26.498 1.00 87.19 91 PHE A N 1
ATOM 697 C CA . PHE A 1 91 ? -19.489 -2.641 27.485 1.00 87.19 91 PHE A CA 1
ATOM 698 C C . PHE A 1 91 ? -20.995 -2.485 27.716 1.00 87.19 91 PHE A C 1
ATOM 700 O O . PHE A 1 91 ? -21.418 -2.266 28.854 1.00 87.19 91 PHE A O 1
ATOM 707 N N . ARG A 1 92 ? -21.813 -2.654 26.668 1.00 82.81 92 ARG A N 1
ATOM 708 C CA . ARG A 1 92 ? -23.275 -2.644 26.782 1.00 82.81 92 ARG A CA 1
ATOM 709 C C . ARG A 1 92 ? -23.792 -3.822 27.609 1.00 82.81 92 ARG A C 1
ATOM 711 O O . ARG A 1 92 ? -24.669 -3.598 28.439 1.00 82.81 92 ARG A O 1
ATOM 718 N N . ILE A 1 93 ? -23.250 -5.027 27.414 1.00 86.19 93 ILE A N 1
ATOM 719 C CA . ILE A 1 93 ? -23.627 -6.235 28.172 1.00 86.19 93 ILE A CA 1
ATOM 720 C C . ILE A 1 93 ? -23.195 -6.118 29.639 1.00 86.19 93 ILE A C 1
ATOM 722 O O . ILE A 1 93 ? -23.981 -6.421 30.528 1.00 86.19 93 ILE A O 1
ATOM 726 N N . ILE A 1 94 ? -21.989 -5.606 29.905 1.00 87.19 94 ILE A N 1
ATOM 727 C CA . ILE A 1 94 ? -21.480 -5.377 31.271 1.00 87.19 94 ILE A CA 1
ATOM 728 C C . ILE A 1 94 ? -22.267 -4.259 31.991 1.00 87.19 94 ILE A C 1
ATOM 730 O O . ILE A 1 94 ? -22.172 -4.105 33.205 1.00 87.19 94 ILE A O 1
ATOM 734 N N . GLY A 1 95 ? -23.059 -3.460 31.266 1.00 74.81 95 GLY A N 1
ATOM 735 C CA . GLY A 1 95 ? -23.820 -2.347 31.838 1.00 74.81 95 GLY A CA 1
ATOM 736 C C . GLY A 1 95 ? -22.952 -1.139 32.199 1.00 74.81 95 GLY A C 1
ATOM 737 O O . GLY A 1 95 ? -23.410 -0.229 32.889 1.00 74.81 95 GLY A O 1
ATOM 738 N N . ARG A 1 96 ? -21.703 -1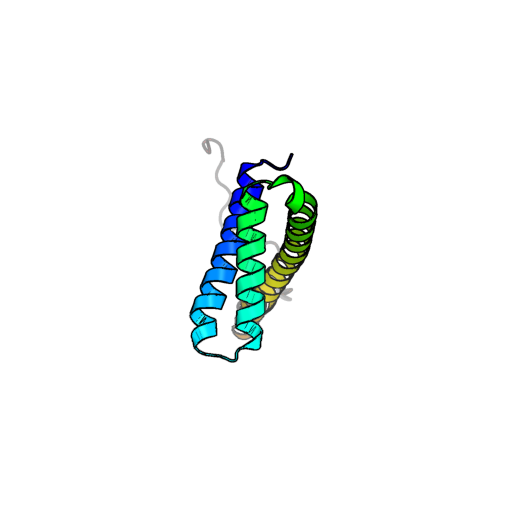.092 31.720 1.00 69.69 96 ARG A N 1
ATOM 739 C CA . ARG A 1 96 ? -20.756 -0.024 32.043 1.00 69.69 96 ARG A CA 1
ATOM 740 C C . ARG A 1 96 ? -21.086 1.220 31.217 1.00 69.69 96 ARG A C 1
ATOM 742 O O . ARG A 1 96 ? -20.719 1.324 30.048 1.00 69.69 96 ARG A O 1
ATOM 749 N N . ASN A 1 97 ? -21.773 2.183 31.827 1.00 68.94 97 ASN A N 1
ATOM 750 C CA . ASN A 1 97 ? -22.093 3.469 31.204 1.00 68.94 97 ASN A CA 1
ATOM 751 C C . ASN A 1 97 ? -20.885 4.425 31.253 1.00 68.94 97 ASN A C 1
ATOM 753 O O . ASN A 1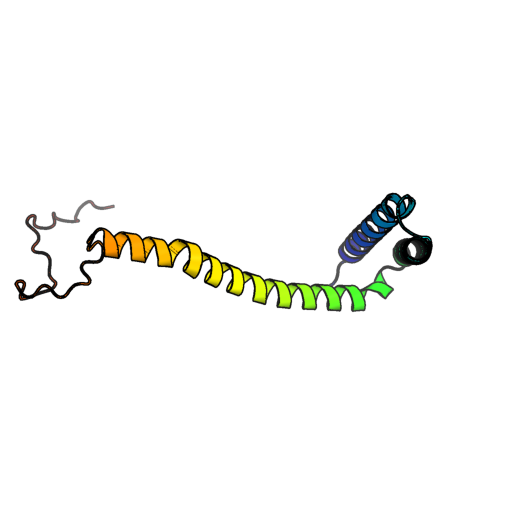 97 ? -20.918 5.449 31.925 1.00 68.94 97 ASN A O 1
ATOM 757 N N . VAL A 1 98 ? -19.793 4.077 30.562 1.00 67.69 98 VAL A N 1
ATOM 758 C CA . VAL A 1 98 ? -18.553 4.883 30.556 1.00 67.69 98 VAL A CA 1
ATOM 759 C C . VAL A 1 98 ? -18.724 6.264 29.922 1.00 67.69 98 VAL A C 1
ATOM 761 O O . VAL A 1 98 ? -17.990 7.183 30.262 1.00 67.69 98 VAL A O 1
ATOM 764 N N . LEU A 1 99 ? -19.689 6.413 29.012 1.00 67.75 99 LEU A N 1
ATOM 765 C CA . LEU A 1 99 ? -19.946 7.665 28.298 1.00 67.75 99 LEU A CA 1
ATOM 766 C C . LEU A 1 99 ? -21.015 8.537 28.972 1.00 67.75 99 LEU A C 1
ATOM 768 O O . LEU A 1 99 ? -21.285 9.624 28.477 1.00 67.75 99 LEU A O 1
ATOM 772 N N . GLY A 1 100 ? -21.668 8.068 30.046 1.00 67.25 100 GLY A N 1
ATOM 773 C CA . GLY A 1 100 ? -22.798 8.792 30.645 1.00 67.25 100 GLY A CA 1
ATOM 774 C C . GLY A 1 100 ? -23.963 9.017 29.668 1.00 67.25 100 GLY A C 1
ATOM 775 O O . GLY A 1 100 ? -24.784 9.897 29.879 1.00 67.25 100 GLY A O 1
ATOM 776 N N . ALA A 1 101 ? -24.040 8.234 28.586 1.00 66.50 101 ALA A N 1
ATOM 777 C CA . ALA A 1 101 ? -24.951 8.467 27.461 1.00 66.50 101 ALA A CA 1
ATOM 778 C C . ALA A 1 101 ? -26.397 8.012 27.731 1.00 66.50 101 ALA A C 1
ATOM 780 O O . ALA A 1 101 ? -27.272 8.169 26.880 1.00 66.50 101 ALA A O 1
ATOM 781 N N . ARG A 1 102 ? -26.657 7.408 28.896 1.00 65.69 102 ARG A N 1
ATOM 782 C CA . ARG A 1 102 ? -28.019 7.106 29.346 1.00 65.69 102 ARG A CA 1
ATOM 783 C C . ARG A 1 102 ? -28.607 8.351 30.000 1.00 65.69 102 ARG A C 1
ATOM 785 O O . ARG A 1 102 ? -28.027 8.865 30.948 1.00 65.69 102 ARG A O 1
ATOM 792 N N . LEU A 1 103 ? -29.764 8.778 29.498 1.00 61.41 103 LEU A N 1
ATOM 793 C CA . LEU A 1 103 ? -30.650 9.715 30.181 1.00 61.41 103 LEU A CA 1
ATOM 794 C C . LEU A 1 103 ? -31.089 9.077 31.497 1.00 61.41 103 LEU A C 1
ATOM 796 O O . LEU A 1 103 ? -31.850 8.106 31.503 1.00 61.41 103 LEU A O 1
ATOM 800 N N . ASP A 1 104 ? -30.541 9.586 32.588 1.00 65.44 104 ASP A N 1
ATOM 801 C CA . ASP A 1 104 ? -30.865 9.136 33.928 1.00 65.44 104 ASP A CA 1
ATOM 802 C C . ASP A 1 104 ? -32.157 9.833 34.361 1.00 65.44 104 ASP A C 1
ATOM 804 O O . ASP A 1 104 ? -32.212 11.058 34.413 1.00 65.44 104 ASP A O 1
ATOM 808 N N . LYS A 1 105 ? -33.231 9.071 34.597 1.00 63.72 105 LYS A N 1
ATOM 809 C CA . LYS A 1 105 ? -34.547 9.650 34.929 1.00 63.72 105 LYS A CA 1
ATOM 810 C C . LYS A 1 105 ? -34.575 10.315 36.308 1.00 63.72 105 LYS A C 1
ATOM 812 O O . LYS A 1 105 ? -35.496 11.077 36.570 1.00 63.72 105 LYS A O 1
ATOM 817 N N . GLU A 1 106 ? -33.606 10.010 37.169 1.00 65.94 106 GLU A N 1
ATOM 818 C CA . GLU A 1 106 ? -33.490 10.598 38.508 1.00 65.94 106 GLU A CA 1
ATOM 819 C C . GLU A 1 106 ? -32.679 11.901 38.546 1.00 65.94 106 GLU A C 1
ATOM 821 O O . GLU A 1 106 ? -32.761 12.627 39.532 1.00 65.94 106 GLU A O 1
ATOM 826 N N . ASN A 1 107 ? -31.910 12.226 37.500 1.00 63.78 107 ASN A N 1
ATOM 827 C CA . ASN A 1 107 ? -31.079 13.428 37.476 1.00 63.78 107 ASN A CA 1
ATOM 828 C C . ASN A 1 107 ? -31.675 14.487 36.536 1.00 63.78 107 ASN A C 1
ATOM 830 O O . ASN A 1 107 ? -31.761 14.279 35.328 1.00 63.78 107 ASN A O 1
ATOM 834 N N . ASP A 1 108 ? -32.004 15.662 37.081 1.00 66.19 108 ASP A N 1
ATOM 835 C CA . ASP A 1 108 ? -32.548 16.810 36.330 1.00 66.19 108 ASP A CA 1
ATOM 836 C C . ASP A 1 108 ? -31.568 17.396 35.295 1.00 66.19 108 ASP A C 1
ATOM 838 O O . ASP A 1 108 ? -31.950 18.193 34.436 1.00 66.19 108 ASP A O 1
ATOM 842 N N . SER A 1 109 ? -30.281 17.047 35.373 1.00 68.12 109 SER A N 1
ATOM 843 C CA . SER A 1 109 ? -29.247 17.618 34.513 1.00 68.12 109 SER A CA 1
ATOM 844 C C . SER A 1 109 ? -28.086 16.659 34.268 1.00 68.12 109 SER A C 1
ATOM 846 O O . SER A 1 109 ? -27.678 15.903 35.145 1.00 68.12 109 SER A O 1
ATOM 848 N N . TYR A 1 110 ? -27.485 16.765 33.080 1.00 71.75 110 TYR A N 1
ATOM 849 C CA . TYR A 1 110 ? -26.229 16.097 32.717 1.00 71.75 110 TYR A CA 1
ATOM 850 C C . TYR A 1 110 ? -25.004 16.635 33.481 1.00 71.75 110 TYR A C 1
ATOM 852 O O . TYR A 1 110 ? -23.903 16.096 33.349 1.00 71.75 110 TYR A O 1
ATOM 860 N N . LEU A 1 111 ? -25.149 17.733 34.233 1.00 76.06 111 LEU A N 1
ATOM 861 C CA . LEU A 1 111 ? -24.049 18.356 34.961 1.00 76.06 111 LEU A CA 1
ATOM 862 C C . LEU A 1 111 ? -23.657 17.520 36.180 1.00 76.06 111 LEU A C 1
ATOM 864 O O . LEU A 1 111 ? -24.365 17.459 37.181 1.00 76.06 111 LEU A O 1
ATOM 868 N N . ILE A 1 112 ? -22.463 16.937 36.119 1.00 74.75 112 ILE A N 1
ATOM 869 C CA . ILE A 1 112 ? -21.848 16.264 37.261 1.00 74.75 112 ILE A CA 1
ATOM 870 C C . ILE A 1 112 ? -21.457 17.332 38.290 1.00 74.75 112 ILE A C 1
ATOM 872 O O . ILE A 1 112 ? -20.587 18.171 38.028 1.00 74.75 112 ILE A O 1
ATOM 876 N N . SER A 1 113 ? -22.095 17.301 39.463 1.00 75.50 113 SER A N 1
ATOM 877 C CA . SER A 1 113 ? -21.775 18.214 40.562 1.00 75.50 113 SER A CA 1
ATOM 878 C C . SER A 1 113 ? -20.328 18.016 41.011 1.00 75.50 113 SER A C 1
ATOM 880 O O . SER A 1 113 ? -19.894 16.910 41.347 1.00 75.50 113 SER A O 1
ATOM 882 N N . ARG A 1 114 ? -19.549 19.098 40.991 1.00 73.38 114 ARG A N 1
ATOM 883 C CA . ARG A 1 114 ? -18.150 19.072 41.419 1.00 73.38 114 ARG A CA 1
ATOM 884 C C . ARG A 1 114 ? -18.097 19.269 42.926 1.00 73.38 114 ARG A C 1
ATOM 886 O O . ARG A 1 114 ? -18.449 20.332 43.421 1.00 73.38 114 ARG A O 1
ATOM 893 N N . GLN A 1 115 ? -17.577 18.280 43.646 1.00 79.31 115 GLN A N 1
ATOM 894 C CA . GLN A 1 115 ? -17.372 18.397 45.095 1.00 79.31 115 GLN A CA 1
ATOM 895 C C . GLN A 1 115 ? -16.228 19.353 45.472 1.00 79.31 115 GLN A C 1
ATOM 897 O O . GLN A 1 115 ? -16.144 19.796 46.614 1.00 79.31 115 GLN A O 1
ATOM 902 N N . LYS A 1 116 ? -15.338 19.685 44.526 1.00 81.38 116 LYS A N 1
ATOM 903 C CA . LYS A 1 116 ? -14.176 20.550 44.756 1.00 81.38 116 LYS A CA 1
ATOM 904 C C . LYS A 1 116 ? -14.209 21.747 43.810 1.00 81.38 116 LYS A C 1
ATOM 906 O O . LYS A 1 116 ? -14.292 21.572 42.594 1.00 81.38 116 LYS A O 1
ATOM 911 N N . GLN A 1 117 ? -14.134 22.949 44.375 1.00 78.56 117 GLN A N 1
ATOM 912 C CA . GLN A 1 117 ? -14.009 24.182 43.599 1.00 78.56 117 GLN A CA 1
ATOM 913 C C . GLN A 1 117 ? -12.635 24.237 42.905 1.00 78.56 117 GLN A C 1
ATOM 915 O O . GLN A 1 117 ? -11.646 23.785 43.496 1.00 78.56 117 GLN A O 1
ATOM 920 N N . PRO A 1 118 ? -12.548 24.751 41.661 1.00 78.25 118 PRO A N 1
ATOM 921 C CA . PRO A 1 118 ? -11.277 24.897 40.973 1.00 78.25 118 PRO A CA 1
ATOM 922 C C . PRO A 1 118 ? -10.378 25.851 41.760 1.00 78.25 118 PRO A C 1
ATOM 924 O O . PRO A 1 118 ? -10.805 26.921 42.192 1.00 78.25 118 PRO A O 1
ATOM 927 N N . VAL A 1 119 ? -9.125 25.451 41.950 1.00 80.56 119 VAL A N 1
ATOM 928 C CA . VAL A 1 119 ? -8.117 26.293 42.599 1.00 80.56 119 VAL A CA 1
ATOM 929 C C . VAL A 1 119 ? -7.638 27.348 41.599 1.00 80.56 119 VAL A C 1
ATOM 931 O O . VAL A 1 119 ? -7.651 27.118 40.390 1.00 80.56 119 VAL A O 1
ATOM 934 N N . SER A 1 120 ? -7.225 28.510 42.104 1.00 82.25 120 SER A N 1
ATOM 935 C CA . SER A 1 120 ? -6.714 29.615 41.288 1.00 82.25 120 SER A CA 1
ATOM 936 C C . SER A 1 120 ? -5.594 29.158 40.342 1.00 82.25 120 SER A C 1
ATOM 938 O O . SER A 1 120 ? -4.577 28.630 40.787 1.00 82.25 120 SER A O 1
ATOM 940 N N . MET A 1 121 ? -5.759 29.409 39.038 1.00 83.25 121 MET A N 1
ATOM 941 C CA . MET A 1 121 ? -4.811 29.035 37.971 1.00 83.25 121 MET A CA 1
ATOM 942 C C . MET A 1 121 ? -3.598 29.985 37.880 1.00 83.25 121 MET A C 1
ATOM 944 O O . MET A 1 121 ? -2.931 30.057 36.852 1.00 83.25 121 MET A O 1
ATOM 948 N N . LYS A 1 122 ? -3.311 30.748 38.944 1.00 80.94 122 LYS A N 1
ATOM 949 C CA . LYS A 1 122 ? -2.341 31.856 38.933 1.00 80.94 122 LYS A CA 1
ATOM 950 C C . LYS A 1 122 ? -0.893 31.418 38.654 1.00 80.94 122 LYS A C 1
ATOM 952 O O . LYS A 1 122 ? -0.123 32.239 38.175 1.00 80.94 122 LYS A O 1
ATOM 957 N N . ASN A 1 123 ? -0.553 30.145 38.884 1.00 77.50 123 ASN A N 1
ATOM 958 C CA . ASN A 1 123 ? 0.797 29.591 38.696 1.00 77.50 123 ASN A CA 1
ATOM 959 C C . ASN A 1 123 ? 0.796 28.329 37.804 1.00 77.50 123 ASN A C 1
ATOM 961 O O . ASN A 1 123 ? 1.467 27.350 38.115 1.00 77.50 123 ASN A O 1
ATOM 965 N N . GLN A 1 124 ? -0.028 28.291 36.753 1.00 77.75 124 GLN A N 1
ATOM 966 C CA . GLN A 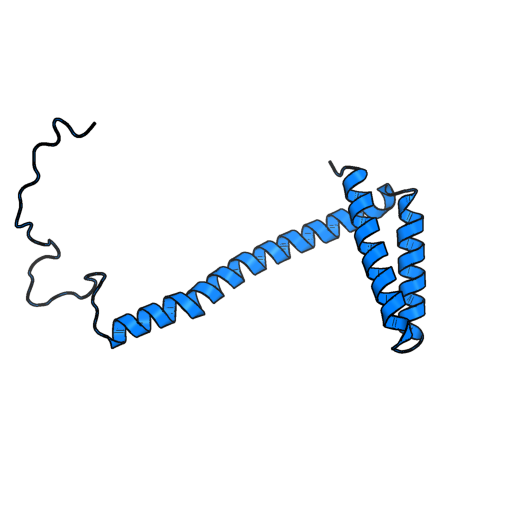1 124 ? -0.150 27.104 35.892 1.00 77.75 124 GLN A CA 1
ATOM 967 C C . GLN A 1 124 ? 0.923 27.014 34.78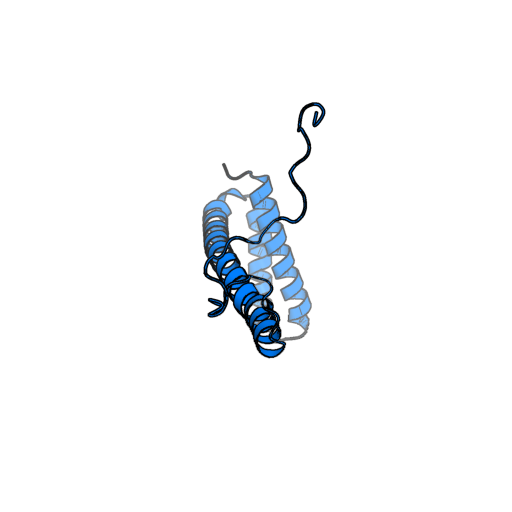2 1.00 77.75 124 GLN A C 1
ATOM 969 O O . GLN A 1 124 ? 0.997 25.992 34.099 1.00 77.75 124 GLN A O 1
ATOM 974 N N . PHE A 1 125 ? 1.758 28.045 34.623 1.00 71.38 125 PHE A N 1
ATOM 975 C CA . PHE A 1 125 ? 2.870 28.093 33.670 1.00 71.38 125 PHE A CA 1
ATOM 976 C C . PHE A 1 125 ? 4.169 28.466 34.376 1.00 71.38 125 PHE A C 1
ATOM 978 O O . PHE A 1 125 ? 4.104 29.345 35.268 1.00 71.38 125 PHE A O 1
#

Sequence (125 aa):
MTSISDLRVFLGIWAGIFAVFLFSGILLHDIYRIWAIIGLGVALALQVYPKVSTPLYIAQVKLGSVIGWCISRATLVVLFALVFVPLGLVFRIIGRNVLGARLDKENDSYLISRQKQPVSMKNQF

Foldseek 3Di:
DDDLVNLLVVLVVQLVVLVVQCVVCVPPDDPSNVVSVVSNVVSVVCSVVSVVCVVVVVVVVVVVVVVVVVVVVVVVVCCCVVPVVVVVVVCVVVVPPVVLPDDDPPDPDPDDDDPDDDDDCPPVD